Protein AF-A0A2K8P054-F1 (afdb_monomer_lite)

Radius of gyration: 14.12 Å; chains: 1; bounding box: 31×28×40 Å

Sequence (96 aa):
MEQKIKQYWEKFKIETNANKDLNYKKDFCFGYDERTYEELLKLVIEGTKKSTSFAFFQYEMDNEEEPKVEDYAIVTDSLRNHKCVIKTINVRYLKI

Secondary structure (DSSP, 8-state):
-HHHHHHHHHHHHHHHT--TT--EEEEE---SSHHHHHHHHHHHHTT--------HHHHHHHTPPPP-TT-EEEEE-TT--EEEEEE---------

InterPro domains:
  IPR007374 ASCH domain [PF04266] (37-94)
  IPR009326 Protein of unknown function DUF984 [PTHR39203] (27-93)
  IPR015947 PUA-like superfamily [SSF88697] (1-94)

Organism: NCBI:txid81459

pLDDT: mean 94.41, std 5.28, range [61.53, 98.62]

Structure (mmCIF, N/CA/C/O backbone):
data_AF-A0A2K8P054-F1
#
_entry.id   AF-A0A2K8P054-F1
#
loop_
_atom_site.group_PDB
_atom_site.id
_atom_site.type_symbol
_atom_site.label_atom_id
_atom_site.label_alt_id
_atom_site.label_comp_id
_atom_site.label_asym_id
_atom_site.label_entity_id
_atom_site.label_seq_id
_atom_site.pdbx_PDB_ins_code
_atom_site.Cartn_x
_atom_site.Cartn_y
_atom_site.Cartn_z
_atom_site.occupancy
_atom_site.B_iso_or_equiv
_atom_site.auth_seq_id
_atom_site.auth_comp_id
_atom_site.auth_asym_id
_atom_site.auth_atom_id
_atom_site.pdbx_PDB_model_num
ATOM 1 N N . MET A 1 1 ? 8.943 1.568 17.431 1.00 61.53 1 MET A N 1
ATOM 2 C CA . MET A 1 1 ? 8.514 1.775 16.029 1.00 61.53 1 MET A CA 1
ATOM 3 C C . MET A 1 1 ? 7.246 0.975 15.734 1.00 61.53 1 MET A C 1
ATOM 5 O O . MET A 1 1 ? 6.245 1.578 15.371 1.00 61.53 1 MET A O 1
ATOM 9 N N . GLU A 1 2 ? 7.222 -0.323 16.058 1.00 72.44 2 GLU A N 1
ATOM 10 C CA . GLU A 1 2 ? 6.045 -1.204 15.912 1.00 72.44 2 GLU A CA 1
ATOM 11 C C . GLU A 1 2 ? 4.760 -0.735 16.620 1.00 72.44 2 GLU A C 1
ATOM 13 O O . GLU A 1 2 ? 3.652 -0.981 16.152 1.00 72.44 2 GLU A O 1
ATOM 18 N N . GLN A 1 3 ? 4.869 -0.034 17.749 1.00 83.19 3 GLN A N 1
ATOM 19 C CA . GLN A 1 3 ? 3.680 0.443 18.459 1.00 83.19 3 GLN A CA 1
ATOM 20 C C . GLN A 1 3 ? 2.966 1.581 17.711 1.00 83.19 3 GLN A C 1
ATOM 22 O O . GLN A 1 3 ? 1.740 1.637 17.716 1.00 83.19 3 GLN A O 1
ATOM 27 N N . LYS A 1 4 ? 3.720 2.450 17.016 1.00 88.00 4 LYS A N 1
ATOM 28 C CA . LYS A 1 4 ? 3.154 3.567 16.242 1.00 88.00 4 LYS A CA 1
ATOM 29 C C . LYS A 1 4 ? 2.396 3.069 15.011 1.00 88.00 4 LYS A C 1
ATOM 31 O O . LYS A 1 4 ? 1.320 3.581 14.725 1.00 88.00 4 LYS A O 1
ATOM 36 N N . ILE A 1 5 ? 2.927 2.061 14.314 1.00 91.75 5 ILE A N 1
ATOM 37 C CA . ILE A 1 5 ? 2.249 1.458 13.157 1.00 91.75 5 ILE A CA 1
ATOM 38 C C . ILE A 1 5 ? 0.984 0.703 13.578 1.00 91.75 5 ILE A C 1
ATOM 40 O O . ILE A 1 5 ? -0.059 0.883 12.958 1.00 91.75 5 ILE A O 1
ATOM 44 N N . LYS A 1 6 ? 1.029 -0.049 14.689 1.00 92.19 6 LYS A N 1
ATOM 45 C CA . LYS A 1 6 ? -0.157 -0.715 15.254 1.00 92.19 6 LYS A CA 1
ATOM 46 C C . LYS A 1 6 ? -1.252 0.298 15.589 1.00 92.19 6 LYS A C 1
ATOM 48 O O . LYS A 1 6 ? -2.387 0.119 15.172 1.00 92.19 6 LYS A O 1
ATOM 53 N N . GLN A 1 7 ? -0.911 1.393 16.271 1.00 93.94 7 GLN A N 1
ATOM 54 C CA . GLN A 1 7 ? -1.869 2.462 16.584 1.00 93.94 7 GLN A CA 1
ATOM 55 C C . GLN A 1 7 ? -2.465 3.105 15.328 1.00 93.94 7 GLN A C 1
ATOM 57 O O . GLN A 1 7 ? -3.672 3.329 15.271 1.00 93.94 7 GLN A O 1
ATOM 62 N N . TYR A 1 8 ? -1.634 3.385 14.320 1.00 96.00 8 TYR A N 1
ATOM 63 C CA . TYR A 1 8 ? -2.094 3.943 13.050 1.00 96.00 8 TYR A CA 1
ATOM 64 C C . TYR A 1 8 ? -3.070 2.996 12.336 1.00 96.00 8 TYR A C 1
ATOM 66 O O . TYR A 1 8 ? -4.125 3.428 11.876 1.00 96.00 8 TYR A O 1
ATOM 74 N N . TRP A 1 9 ? -2.756 1.698 12.303 1.00 96.31 9 TRP A N 1
ATOM 75 C CA . TRP A 1 9 ? -3.607 0.681 11.689 1.00 96.31 9 TRP A CA 1
ATOM 76 C C . TRP A 1 9 ? -4.933 0.481 12.431 1.00 96.31 9 TRP A C 1
ATOM 78 O O . TRP A 1 9 ? -5.989 0.452 11.805 1.00 96.31 9 TRP A O 1
ATOM 88 N N . GLU A 1 10 ? -4.909 0.398 13.763 1.00 94.88 10 GLU A N 1
ATOM 89 C CA . GLU A 1 10 ? -6.138 0.294 14.559 1.00 94.88 10 GLU A CA 1
ATOM 90 C C . GLU A 1 10 ? -7.037 1.518 14.365 1.00 94.88 10 GLU A C 1
ATOM 92 O O . GLU A 1 10 ? -8.244 1.371 14.178 1.00 94.88 10 GLU A O 1
ATOM 97 N N . LYS A 1 11 ? -6.451 2.722 14.324 1.00 95.81 11 LYS A N 1
ATOM 98 C CA . LYS A 1 11 ? -7.191 3.948 14.012 1.00 95.81 11 LYS A CA 1
ATOM 99 C C . LYS A 1 11 ? -7.867 3.853 12.642 1.00 95.81 11 LYS A C 1
ATOM 101 O O . LYS A 1 11 ? -9.063 4.110 12.550 1.00 95.81 11 LYS A O 1
ATOM 106 N N . PHE A 1 12 ? -7.138 3.424 11.610 1.00 96.75 12 PHE A N 1
ATOM 107 C CA . PHE A 1 12 ? -7.702 3.204 10.277 1.00 96.75 12 PHE A CA 1
ATOM 108 C C . PHE A 1 12 ? -8.881 2.218 10.304 1.00 96.75 12 PHE A C 1
ATOM 110 O O . PHE A 1 12 ? -9.927 2.506 9.719 1.00 96.75 12 PHE A O 1
ATOM 117 N N . LYS A 1 13 ? -8.755 1.083 11.009 1.00 96.31 13 LYS A N 1
ATOM 118 C CA . LYS A 1 13 ? -9.842 0.095 11.110 1.00 96.31 13 LYS A CA 1
ATOM 119 C C . LYS A 1 13 ? -11.089 0.673 11.776 1.00 96.31 13 LYS A C 1
ATOM 121 O O . LYS A 1 13 ? -12.193 0.424 11.302 1.00 96.31 13 LYS A O 1
ATOM 126 N N . ILE A 1 14 ? -10.914 1.460 12.838 1.00 95.88 14 ILE A N 1
ATOM 127 C CA . ILE A 1 14 ? -12.017 2.122 13.545 1.00 95.88 14 ILE A CA 1
ATOM 128 C C . ILE A 1 14 ? -12.707 3.145 12.635 1.00 95.88 14 ILE A C 1
ATOM 130 O O . ILE A 1 14 ? -13.926 3.108 12.493 1.00 95.88 14 ILE A O 1
ATOM 134 N N . GLU A 1 15 ? -11.944 4.029 11.988 1.00 96.06 15 GLU A N 1
ATOM 135 C CA . GLU A 1 15 ? -12.484 5.112 11.150 1.00 96.06 15 GLU A CA 1
ATOM 136 C C . GLU A 1 15 ? -13.200 4.602 9.892 1.00 96.06 15 GLU A C 1
ATOM 138 O O . GLU A 1 15 ? -14.136 5.237 9.413 1.00 96.06 15 GLU A O 1
ATOM 143 N N . THR A 1 16 ? -12.784 3.448 9.367 1.00 94.81 16 THR A N 1
ATOM 144 C CA . THR A 1 16 ? -13.375 2.839 8.164 1.00 94.81 16 THR A CA 1
ATOM 145 C C . THR A 1 16 ? -14.378 1.727 8.462 1.00 94.81 16 THR A C 1
ATOM 147 O O . THR A 1 16 ? -14.940 1.156 7.529 1.00 94.81 16 THR A O 1
ATOM 150 N N . ASN A 1 17 ? -14.615 1.414 9.743 1.00 94.25 17 ASN A N 1
ATOM 151 C CA . ASN A 1 17 ? -15.407 0.262 10.181 1.00 94.25 17 ASN A CA 1
ATOM 152 C C . ASN A 1 17 ? -14.953 -1.054 9.508 1.00 94.25 17 ASN A C 1
ATOM 154 O O . ASN A 1 17 ? -15.766 -1.880 9.084 1.00 94.25 17 ASN A O 1
ATOM 158 N N . ALA A 1 18 ? -13.638 -1.223 9.357 1.00 92.38 18 ALA A N 1
ATOM 159 C CA . ALA A 1 18 ? -13.049 -2.403 8.740 1.00 92.38 18 ALA A CA 1
ATOM 160 C C . ALA A 1 18 ? -13.161 -3.639 9.646 1.00 92.38 18 ALA A C 1
ATOM 162 O O . ALA A 1 18 ? -13.285 -3.540 10.869 1.00 92.38 18 ALA A O 1
ATOM 163 N N . ASN A 1 19 ? -13.061 -4.828 9.043 1.00 90.75 19 ASN A N 1
ATOM 164 C CA . ASN A 1 19 ? -13.019 -6.082 9.791 1.00 90.75 19 ASN A CA 1
ATOM 165 C C . ASN A 1 19 ? -11.835 -6.081 10.782 1.00 90.75 19 ASN A C 1
ATOM 167 O O . ASN A 1 19 ? -10.727 -5.666 10.443 1.00 90.75 19 ASN A O 1
ATOM 171 N N . LYS A 1 20 ? -12.061 -6.576 12.003 1.00 85.50 20 LYS A N 1
ATOM 172 C CA . LYS A 1 20 ? -11.043 -6.688 13.057 1.00 85.50 20 LYS A CA 1
ATOM 173 C C . LYS A 1 20 ? -9.847 -7.540 12.637 1.00 85.50 20 LYS A C 1
ATOM 175 O O . LYS A 1 20 ? -8.727 -7.197 13.015 1.00 85.50 20 LYS A O 1
ATOM 180 N N . ASP A 1 21 ? -10.093 -8.567 11.826 1.00 89.69 21 ASP A N 1
ATOM 181 C CA . ASP A 1 21 ? -9.074 -9.495 11.321 1.00 89.69 21 ASP A CA 1
ATOM 182 C C . ASP A 1 21 ? -8.332 -8.955 10.086 1.00 89.69 21 ASP A C 1
ATOM 184 O O . ASP A 1 21 ? -7.419 -9.602 9.567 1.00 89.69 21 ASP A O 1
ATOM 188 N N . LEU A 1 22 ? -8.703 -7.762 9.602 1.00 92.50 22 LEU A N 1
ATOM 189 C CA . LEU A 1 22 ? -8.018 -7.118 8.490 1.00 92.50 22 LEU A CA 1
ATOM 190 C C . LEU A 1 22 ? -6.604 -6.707 8.912 1.00 92.50 22 LEU A C 1
ATOM 192 O O . LEU A 1 22 ? -6.403 -5.932 9.853 1.00 92.50 22 LEU A O 1
ATOM 196 N N . ASN A 1 23 ? -5.622 -7.182 8.154 1.00 93.81 23 ASN A N 1
ATOM 197 C CA . ASN A 1 23 ? -4.218 -6.847 8.329 1.00 93.81 23 ASN A CA 1
ATOM 198 C C . ASN A 1 23 ? -3.673 -6.194 7.059 1.00 93.81 23 ASN A C 1
ATOM 200 O O . ASN A 1 23 ? -4.082 -6.533 5.948 1.00 93.81 23 ASN A O 1
ATOM 204 N N . TYR A 1 24 ? -2.742 -5.259 7.233 1.00 94.81 24 TYR A N 1
ATOM 205 C CA . TYR A 1 24 ? -1.945 -4.731 6.131 1.00 94.81 24 TYR A CA 1
ATOM 206 C C . TYR A 1 24 ? -0.808 -5.706 5.802 1.00 94.81 24 TYR A C 1
ATOM 208 O O . TYR A 1 24 ? -0.350 -6.455 6.664 1.00 94.81 24 TYR A O 1
ATOM 216 N N . LYS A 1 25 ? -0.348 -5.691 4.551 1.00 94.75 25 LYS A N 1
ATOM 217 C CA . LYS A 1 25 ? 0.749 -6.537 4.071 1.00 94.75 25 LYS A CA 1
ATOM 218 C C . LYS A 1 25 ? 2.116 -5.948 4.355 1.00 94.75 25 LYS A C 1
ATOM 220 O O . LYS A 1 25 ? 3.013 -6.666 4.777 1.00 94.75 25 LYS A O 1
ATOM 225 N N . LYS A 1 26 ? 2.273 -4.648 4.10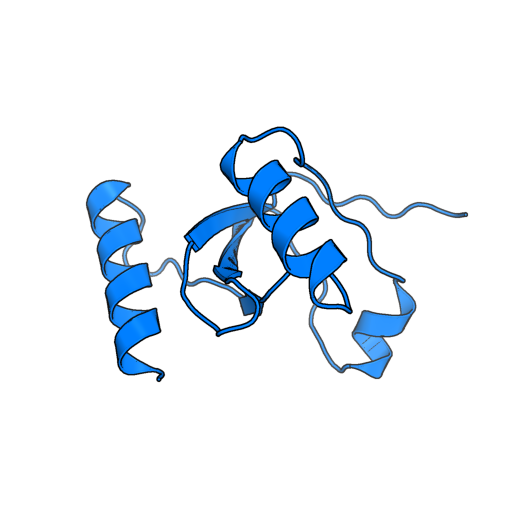5 1.00 93.06 26 LYS A N 1
ATOM 226 C CA . LYS A 1 26 ? 3.541 -3.947 4.300 1.00 93.06 26 LYS A CA 1
ATOM 227 C C . LYS A 1 26 ? 3.367 -2.457 4.519 1.00 93.06 26 LYS A C 1
ATOM 229 O O . LYS A 1 26 ? 2.321 -1.887 4.194 1.00 93.06 26 LYS A O 1
ATOM 234 N N . ASP A 1 27 ? 4.422 -1.843 5.032 1.00 94.69 27 ASP A N 1
ATOM 235 C CA . ASP A 1 27 ? 4.580 -0.402 5.105 1.00 94.69 27 ASP A CA 1
ATOM 236 C C . ASP A 1 27 ? 5.852 0.057 4.386 1.00 94.69 27 ASP A C 1
ATOM 238 O O . ASP A 1 27 ? 6.956 -0.433 4.639 1.00 94.69 27 ASP A O 1
ATOM 242 N N . PHE A 1 28 ? 5.702 0.993 3.452 1.00 94.94 28 PHE A N 1
ATOM 243 C CA . PHE A 1 28 ? 6.787 1.358 2.545 1.00 94.94 28 PHE A CA 1
ATOM 244 C C . PHE A 1 28 ? 6.700 2.811 2.075 1.00 94.94 28 PHE A C 1
ATOM 246 O O . PHE A 1 28 ? 5.650 3.452 2.149 1.00 94.94 28 PHE A O 1
ATOM 253 N N . CYS A 1 29 ? 7.820 3.316 1.563 1.00 96.56 29 CYS A N 1
ATOM 254 C CA . CYS A 1 29 ? 7.922 4.619 0.917 1.00 96.56 29 CYS A CA 1
ATOM 255 C C . CYS A 1 29 ? 8.122 4.427 -0.594 1.00 96.56 29 CYS A C 1
ATOM 257 O O . CYS A 1 29 ? 8.801 3.490 -1.013 1.00 96.56 29 CYS A O 1
ATOM 259 N N . PHE A 1 30 ? 7.520 5.288 -1.417 1.00 97.06 30 PHE A N 1
ATOM 260 C CA . PHE A 1 30 ? 7.717 5.274 -2.869 1.00 97.06 30 PHE A CA 1
ATOM 261 C C . PHE A 1 30 ? 8.901 6.144 -3.259 1.00 97.06 30 PHE A C 1
ATOM 263 O O . PHE A 1 30 ? 8.924 7.294 -2.857 1.00 97.06 30 PHE A O 1
ATOM 270 N N . GLY A 1 31 ? 9.775 5.663 -4.139 1.00 95.44 31 GLY A N 1
ATOM 271 C CA . GLY A 1 31 ? 10.923 6.422 -4.641 1.00 95.44 31 GLY A CA 1
ATOM 272 C C . GLY A 1 31 ? 12.234 5.742 -4.277 1.00 95.44 31 GLY A C 1
ATOM 273 O O . GLY A 1 31 ? 12.231 4.634 -3.743 1.00 95.44 31 GLY A O 1
ATOM 274 N N . TYR A 1 32 ? 13.344 6.393 -4.596 1.00 94.12 32 TYR A N 1
ATOM 275 C CA . TYR A 1 32 ? 14.691 5.893 -4.296 1.00 94.12 32 TYR A CA 1
ATOM 276 C C . TYR A 1 32 ? 15.647 6.999 -3.820 1.00 94.12 32 TYR A C 1
ATOM 278 O O . TYR A 1 32 ? 16.738 6.703 -3.335 1.00 94.12 32 TYR A O 1
ATOM 286 N N . ASP A 1 33 ? 15.240 8.265 -3.920 1.00 95.25 33 ASP A N 1
ATOM 287 C CA . ASP A 1 33 ? 15.983 9.439 -3.464 1.00 95.25 33 ASP A CA 1
ATOM 288 C C . ASP A 1 33 ? 15.039 10.476 -2.829 1.00 95.25 33 ASP A C 1
ATOM 290 O O . ASP A 1 33 ? 13.819 10.383 -2.962 1.00 95.25 33 ASP A O 1
ATOM 294 N N . GLU A 1 34 ? 15.596 11.467 -2.122 1.00 92.25 34 GLU A N 1
ATOM 295 C CA . GLU A 1 34 ? 14.823 12.481 -1.379 1.00 92.25 34 GLU A CA 1
ATOM 296 C C . GLU A 1 34 ? 13.764 13.175 -2.235 1.00 92.25 34 GLU A C 1
ATOM 298 O O . GLU A 1 34 ? 12.613 13.317 -1.819 1.00 92.25 34 GLU A O 1
ATOM 303 N N . ARG A 1 35 ? 14.134 13.533 -3.466 1.00 95.62 35 ARG A N 1
ATOM 304 C CA . ARG A 1 35 ? 13.236 14.197 -4.404 1.00 95.62 35 ARG A CA 1
ATOM 305 C C . ARG A 1 35 ? 12.058 13.294 -4.773 1.00 95.62 35 ARG A C 1
ATOM 307 O O . ARG A 1 35 ? 10.906 13.7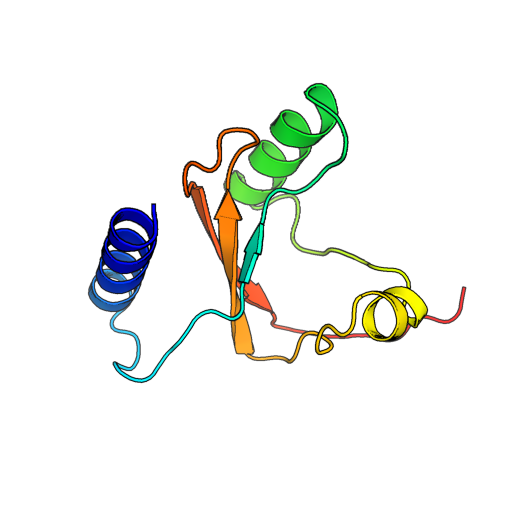16 -4.689 1.00 95.62 35 ARG A O 1
ATOM 314 N N . THR A 1 36 ? 12.331 12.058 -5.184 1.00 97.19 36 THR A N 1
ATOM 315 C CA . THR A 1 36 ? 11.287 11.116 -5.607 1.00 97.19 36 THR A CA 1
ATOM 316 C C . THR A 1 36 ? 10.416 10.660 -4.441 1.00 97.19 36 THR A C 1
ATOM 318 O O . THR A 1 36 ? 9.220 10.457 -4.652 1.00 97.19 36 THR A O 1
ATOM 321 N N . TYR A 1 37 ? 10.952 10.575 -3.217 1.00 96.94 37 TYR A N 1
ATOM 322 C CA . TYR A 1 37 ? 10.160 10.290 -2.017 1.00 96.94 37 TYR A CA 1
ATOM 323 C C . TYR A 1 37 ? 9.046 11.318 -1.810 1.00 96.94 37 TYR A C 1
ATOM 325 O O . TYR A 1 37 ? 7.882 10.950 -1.634 1.00 96.94 37 TYR A O 1
ATOM 333 N N . GLU A 1 38 ? 9.383 12.607 -1.861 1.00 97.00 38 GLU A N 1
ATOM 334 C CA . GLU A 1 38 ? 8.412 13.684 -1.659 1.00 97.00 38 GLU A CA 1
ATOM 335 C C . GLU A 1 38 ? 7.427 13.805 -2.827 1.00 97.00 38 GLU A C 1
ATOM 337 O O . GLU A 1 38 ? 6.211 13.851 -2.612 1.00 97.00 38 GLU A O 1
ATOM 342 N N . GLU A 1 39 ? 7.933 13.812 -4.066 1.00 97.88 39 GLU A N 1
ATOM 343 C CA . GLU A 1 39 ? 7.109 13.959 -5.270 1.00 97.88 39 GLU A CA 1
ATOM 344 C C . GLU A 1 39 ? 6.084 12.821 -5.392 1.00 97.88 39 GLU A C 1
ATOM 346 O O . GLU A 1 39 ? 4.893 13.068 -5.608 1.00 97.88 39 GLU A O 1
ATOM 351 N N . LEU A 1 40 ? 6.511 11.566 -5.212 1.00 98.38 40 LEU A N 1
ATOM 352 C CA . LEU A 1 40 ? 5.620 10.415 -5.356 1.00 98.38 40 LEU A CA 1
ATOM 353 C C . LEU A 1 40 ? 4.621 10.318 -4.207 1.00 98.38 40 LEU A C 1
ATOM 355 O O . LEU A 1 40 ? 3.452 10.020 -4.458 1.00 98.38 40 LEU A O 1
ATOM 359 N N . LEU A 1 41 ? 5.040 10.594 -2.969 1.00 98.25 41 LEU A N 1
ATOM 360 C CA . LEU A 1 41 ? 4.127 10.616 -1.829 1.00 98.25 41 LEU A CA 1
ATOM 361 C C . LEU A 1 41 ? 3.023 11.659 -2.024 1.00 98.25 41 LEU A C 1
ATOM 363 O O . LEU A 1 41 ? 1.851 11.356 -1.794 1.00 98.25 41 LEU A O 1
ATOM 367 N N . LYS A 1 42 ? 3.380 12.864 -2.486 1.00 98.31 42 LYS A N 1
ATOM 368 C CA . LYS A 1 42 ? 2.411 13.923 -2.779 1.00 98.31 42 LYS A CA 1
ATOM 369 C C . LYS A 1 42 ? 1.368 13.451 -3.792 1.00 98.31 42 LYS A C 1
ATOM 371 O O . LYS A 1 42 ? 0.173 13.562 -3.526 1.00 98.31 42 LYS A O 1
ATOM 376 N N . LEU A 1 43 ? 1.803 12.839 -4.896 1.00 98.62 43 LEU A N 1
ATOM 377 C CA . LEU A 1 43 ? 0.892 12.316 -5.918 1.00 98.62 43 LEU A CA 1
ATOM 378 C C . LEU A 1 43 ? -0.043 11.220 -5.384 1.00 98.62 43 LEU A C 1
ATOM 380 O O . LEU A 1 43 ? -1.174 11.116 -5.859 1.00 98.62 43 LEU A O 1
ATOM 384 N N . VAL A 1 44 ? 0.407 10.395 -4.432 1.00 98.38 44 VAL A N 1
ATOM 385 C CA . VAL A 1 44 ? -0.440 9.380 -3.779 1.00 98.38 44 VAL A CA 1
ATOM 386 C C . VAL A 1 44 ? -1.486 10.040 -2.881 1.00 98.38 44 VAL A C 1
ATOM 388 O O . VAL A 1 44 ? -2.663 9.706 -2.990 1.00 98.38 44 VAL A O 1
ATOM 391 N N . ILE A 1 45 ? -1.084 10.992 -2.030 1.00 98.00 45 ILE A N 1
ATOM 392 C CA . ILE A 1 45 ? -1.992 11.693 -1.102 1.00 98.00 45 ILE A CA 1
ATOM 393 C C . ILE A 1 45 ? -3.055 12.496 -1.862 1.00 98.00 45 ILE A C 1
ATOM 395 O O . ILE A 1 45 ? -4.224 12.478 -1.488 1.00 98.00 45 ILE A O 1
ATOM 399 N N . GLU A 1 46 ? -2.671 13.163 -2.951 1.00 98.19 46 GLU A N 1
ATOM 400 C CA . GLU A 1 46 ? -3.596 13.898 -3.825 1.00 98.19 46 GLU A CA 1
ATOM 401 C C . GLU A 1 46 ? -4.513 12.967 -4.639 1.00 98.19 46 GLU A C 1
ATOM 403 O O . GLU A 1 46 ? -5.465 13.419 -5.273 1.00 98.19 46 GLU A O 1
ATOM 408 N N . GLY A 1 47 ? -4.239 11.659 -4.643 1.00 97.38 47 GLY A N 1
ATOM 409 C CA . GLY A 1 47 ? -4.992 10.668 -5.404 1.00 97.38 47 GLY A CA 1
ATOM 410 C C . GLY A 1 47 ? -4.685 10.665 -6.903 1.00 97.38 47 GLY A C 1
ATOM 411 O O . GLY A 1 47 ? -5.371 9.977 -7.656 1.00 97.38 47 GLY A O 1
ATOM 412 N N . THR A 1 48 ? -3.665 11.393 -7.361 1.00 98.44 48 THR A N 1
ATOM 413 C CA . THR A 1 48 ? -3.232 11.424 -8.767 1.00 98.44 48 THR A CA 1
ATOM 414 C C . THR A 1 48 ? -2.528 10.123 -9.160 1.00 98.44 48 THR A C 1
ATOM 416 O O . THR A 1 48 ? -2.832 9.527 -10.196 1.00 98.44 48 THR A O 1
ATOM 419 N N . LYS A 1 49 ? -1.616 9.626 -8.316 1.00 98.12 49 LYS A N 1
ATOM 420 C CA . LYS A 1 49 ? -0.941 8.336 -8.516 1.00 98.12 49 LYS A CA 1
ATOM 421 C C . LYS A 1 49 ? -1.816 7.206 -7.974 1.00 98.12 49 LYS A C 1
ATOM 423 O O . LYS A 1 49 ? -1.882 6.988 -6.770 1.00 98.12 49 LYS A O 1
ATOM 428 N N . LYS A 1 50 ? -2.444 6.449 -8.880 1.00 97.75 50 LYS A N 1
ATOM 429 C CA . LYS A 1 50 ? -3.333 5.312 -8.551 1.00 97.75 50 LYS A CA 1
ATOM 430 C C . LYS A 1 50 ? -2.785 3.942 -8.957 1.00 97.75 50 LYS A C 1
ATOM 432 O O . LYS A 1 50 ? -3.460 2.933 -8.789 1.00 97.75 50 LYS A O 1
ATO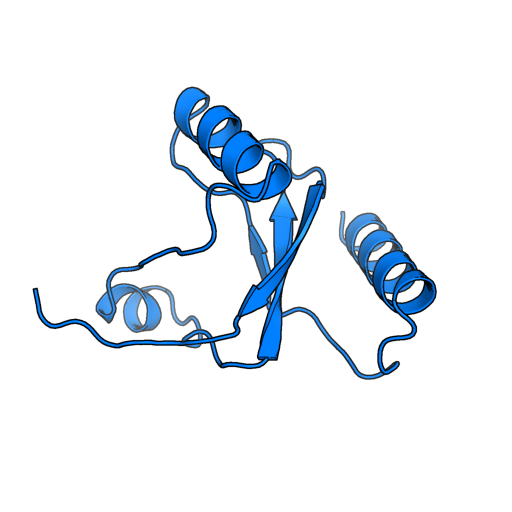M 437 N N . SER A 1 51 ? -1.580 3.897 -9.519 1.00 97.00 51 SER A N 1
ATOM 438 C CA . SER A 1 51 ? -0.939 2.663 -9.971 1.00 97.00 51 SER A CA 1
ATOM 439 C C . SER A 1 51 ? 0.553 2.655 -9.652 1.00 97.00 51 SER A C 1
ATOM 441 O O . SER A 1 51 ? 1.211 3.697 -9.539 1.00 97.00 51 SER A O 1
ATOM 443 N N . THR A 1 52 ? 1.093 1.451 -9.511 1.00 96.00 52 THR A N 1
ATOM 444 C CA . THR A 1 52 ? 2.523 1.189 -9.374 1.00 96.00 52 THR A CA 1
ATOM 445 C C . THR A 1 52 ? 2.878 -0.073 -10.149 1.00 96.00 52 THR A C 1
ATOM 447 O O . THR A 1 52 ? 2.004 -0.895 -10.419 1.00 96.00 52 THR A O 1
ATOM 450 N N . SER A 1 53 ? 4.142 -0.209 -10.522 1.00 94.38 53 SER A N 1
ATOM 451 C CA . SER A 1 53 ? 4.684 -1.384 -11.197 1.00 94.38 53 SER A CA 1
ATOM 452 C C . SER A 1 53 ? 5.990 -1.776 -10.532 1.00 94.38 53 SER A C 1
ATOM 454 O O . SER A 1 53 ? 6.692 -0.925 -9.986 1.00 94.38 53 SER A O 1
ATOM 456 N N . PHE A 1 54 ? 6.306 -3.058 -10.602 1.00 90.88 54 PHE A N 1
ATOM 457 C CA . PHE A 1 54 ? 7.539 -3.621 -10.085 1.00 90.88 54 PHE A CA 1
ATOM 458 C C . PHE A 1 54 ? 8.036 -4.678 -11.062 1.00 90.88 54 PHE A C 1
ATOM 460 O O . PHE A 1 54 ? 7.239 -5.253 -11.809 1.00 90.88 54 PHE A O 1
ATOM 467 N N . ALA A 1 55 ? 9.344 -4.912 -11.087 1.00 93.94 55 ALA A N 1
ATOM 468 C CA . ALA A 1 55 ? 9.891 -5.987 -11.893 1.00 93.94 55 ALA A CA 1
ATOM 469 C C . ALA A 1 55 ? 9.457 -7.329 -11.291 1.00 93.94 55 ALA A C 1
ATOM 471 O O . ALA A 1 55 ? 9.684 -7.578 -10.112 1.00 93.94 55 ALA A O 1
ATOM 472 N N . PHE A 1 56 ? 8.828 -8.191 -12.096 1.00 93.50 56 PHE A N 1
ATOM 473 C CA . PHE A 1 56 ? 8.251 -9.445 -11.601 1.00 93.50 56 PHE A CA 1
ATOM 474 C C . PHE A 1 56 ? 9.295 -10.352 -10.926 1.00 93.50 56 PHE A C 1
ATOM 476 O O . PHE A 1 56 ? 9.045 -10.873 -9.847 1.00 93.50 56 PHE A O 1
ATOM 483 N N . PHE A 1 57 ? 10.497 -10.460 -11.503 1.00 93.69 57 PHE A N 1
ATOM 484 C CA . PHE A 1 57 ? 11.580 -11.283 -10.944 1.00 93.69 57 PHE A CA 1
ATOM 485 C C . PHE A 1 57 ? 12.048 -10.818 -9.555 1.00 93.69 57 PHE A C 1
ATOM 487 O O . PHE A 1 57 ? 12.667 -11.582 -8.820 1.00 93.69 57 PHE A O 1
ATOM 494 N N . GLN A 1 58 ? 11.783 -9.561 -9.192 1.00 93.31 58 GLN A N 1
ATOM 495 C CA . GLN A 1 58 ? 12.271 -9.002 -7.943 1.00 93.31 58 GLN A CA 1
ATOM 496 C C . GLN A 1 58 ? 11.532 -9.581 -6.726 1.00 93.31 58 GLN A C 1
ATOM 498 O O . GLN A 1 58 ? 12.142 -9.718 -5.674 1.00 93.31 58 GLN A O 1
ATOM 503 N N . TYR A 1 59 ? 10.273 -10.014 -6.875 1.00 93.25 59 TYR A N 1
ATOM 504 C CA . TYR A 1 59 ? 9.555 -10.717 -5.802 1.00 93.25 59 TYR A CA 1
ATOM 505 C C . TYR A 1 59 ? 10.277 -12.005 -5.383 1.00 93.25 59 TYR A C 1
ATOM 507 O O . TYR A 1 59 ? 10.441 -12.262 -4.193 1.00 93.25 59 TYR A O 1
ATOM 515 N N . GLU A 1 60 ? 10.779 -12.775 -6.354 1.00 92.94 60 GLU A N 1
ATOM 516 C CA . GLU A 1 60 ? 11.560 -13.987 -6.084 1.00 92.94 60 GLU A CA 1
ATOM 517 C C . GLU A 1 60 ? 12.913 -13.658 -5.445 1.00 92.94 60 GLU A C 1
ATOM 519 O O . GLU A 1 60 ? 13.314 -14.312 -4.484 1.00 92.94 60 GLU A O 1
ATOM 524 N N . MET A 1 61 ? 13.606 -12.629 -5.948 1.00 95.50 61 MET A N 1
ATOM 525 C CA . MET A 1 61 ? 14.906 -12.212 -5.407 1.00 95.50 61 MET A CA 1
ATOM 526 C C . MET A 1 61 ? 14.818 -11.718 -3.960 1.00 95.50 61 MET A C 1
ATOM 528 O O . MET A 1 61 ? 15.692 -12.039 -3.156 1.00 95.50 61 MET A O 1
ATOM 532 N N . ASP A 1 62 ? 13.764 -10.971 -3.635 1.00 92.94 62 ASP A N 1
ATOM 533 C CA . ASP A 1 62 ? 13.564 -10.370 -2.315 1.00 92.94 62 ASP A CA 1
ATOM 534 C C . ASP A 1 62 ? 12.809 -11.315 -1.355 1.00 92.94 62 ASP A C 1
ATOM 536 O O . ASP A 1 62 ? 12.614 -10.985 -0.184 1.00 92.94 62 ASP A O 1
ATOM 540 N N . ASN A 1 63 ? 12.406 -12.507 -1.826 1.00 93.69 63 ASN A N 1
ATOM 541 C CA . ASN A 1 63 ? 11.559 -13.460 -1.101 1.00 93.69 63 ASN A CA 1
ATOM 542 C C . ASN A 1 63 ? 10.273 -12.795 -0.555 1.00 93.69 63 ASN A C 1
ATOM 544 O O . ASN A 1 63 ? 9.834 -13.069 0.566 1.00 93.69 63 ASN A O 1
ATOM 548 N N . GLU A 1 64 ? 9.687 -11.892 -1.348 1.00 92.06 64 GLU A N 1
ATOM 549 C CA . GLU A 1 64 ? 8.416 -11.224 -1.062 1.00 92.06 64 GLU A CA 1
ATOM 550 C C . GLU A 1 64 ? 7.263 -11.922 -1.793 1.00 92.06 64 GLU A C 1
ATOM 552 O O . GLU A 1 64 ? 7.392 -12.358 -2.937 1.00 92.06 64 GLU A O 1
ATOM 557 N N . GLU A 1 65 ? 6.087 -11.971 -1.161 1.00 93.06 65 GLU A N 1
ATOM 558 C CA . GLU A 1 65 ? 4.869 -12.349 -1.878 1.00 93.06 65 GLU A CA 1
ATOM 559 C C . GLU A 1 65 ? 4.480 -11.266 -2.893 1.00 93.06 65 GLU A C 1
ATOM 561 O O . GLU A 1 65 ? 4.522 -10.063 -2.612 1.00 93.06 65 GLU A O 1
ATOM 566 N N . GLU A 1 66 ? 4.001 -11.703 -4.054 1.00 94.19 66 GLU A N 1
ATOM 567 C CA . GLU A 1 66 ? 3.326 -10.822 -4.998 1.00 94.19 66 GLU A CA 1
ATOM 568 C C . GLU A 1 66 ? 2.088 -10.160 -4.364 1.00 94.19 66 GLU 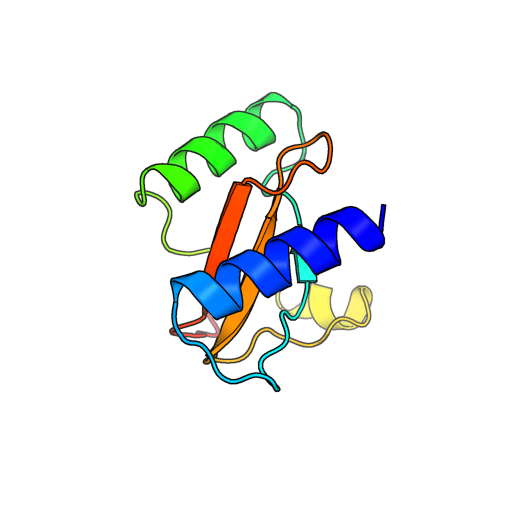A C 1
ATOM 570 O O . GLU A 1 66 ? 1.372 -10.797 -3.578 1.00 94.19 66 GLU A O 1
ATOM 575 N N . PRO A 1 67 ? 1.772 -8.903 -4.730 1.00 94.38 67 PRO A N 1
ATOM 576 C CA . PRO A 1 67 ? 0.572 -8.239 -4.247 1.00 94.38 67 PRO A CA 1
ATOM 577 C C . PRO A 1 67 ? -0.681 -8.941 -4.774 1.00 94.38 67 PRO A C 1
ATOM 579 O O . PRO A 1 67 ? -0.767 -9.305 -5.947 1.00 94.38 67 PRO A O 1
ATOM 582 N N . LYS A 1 68 ? -1.696 -9.065 -3.921 1.00 96.12 68 LYS A N 1
ATOM 583 C CA . LYS A 1 68 ? -3.006 -9.632 -4.253 1.00 96.12 68 LYS A CA 1
ATOM 584 C C . LYS A 1 68 ? -4.069 -8.538 -4.250 1.00 96.12 68 LYS A C 1
ATOM 586 O O . LYS A 1 68 ? -3.940 -7.502 -3.598 1.00 96.12 68 LYS A O 1
ATOM 591 N N . VAL A 1 69 ? -5.144 -8.757 -5.006 1.00 97.44 69 VAL A N 1
ATOM 592 C CA . VAL A 1 69 ? -6.334 -7.899 -4.912 1.00 97.44 69 VAL A CA 1
ATOM 593 C C . VAL A 1 69 ? -6.875 -7.981 -3.484 1.00 97.44 69 VAL A C 1
ATOM 595 O O . VAL A 1 69 ? -6.825 -9.043 -2.872 1.00 97.44 69 VAL A O 1
ATOM 598 N N . GLU A 1 70 ? -7.370 -6.858 -2.971 1.00 96.38 70 GLU A N 1
ATOM 599 C CA . GLU A 1 70 ? -7.775 -6.638 -1.578 1.00 96.38 70 GLU A CA 1
ATOM 600 C C . GLU A 1 70 ? -6.629 -6.475 -0.569 1.00 96.38 70 GLU A C 1
ATOM 602 O O . GLU A 1 70 ? -6.907 -6.159 0.589 1.00 96.38 70 GLU A O 1
ATOM 607 N N . ASP A 1 71 ? -5.361 -6.582 -0.980 1.00 97.12 71 ASP A N 1
ATOM 608 C CA . ASP A 1 71 ? -4.248 -6.271 -0.084 1.00 97.12 71 ASP A CA 1
ATOM 609 C C . ASP A 1 71 ? -4.236 -4.789 0.289 1.00 97.12 71 ASP A C 1
ATOM 611 O O . ASP A 1 71 ? -4.348 -3.902 -0.563 1.00 97.12 71 ASP A O 1
ATOM 615 N N . TYR A 1 72 ? -4.035 -4.529 1.578 1.00 97.50 72 TYR A N 1
ATOM 616 C CA . TYR A 1 72 ? -3.825 -3.191 2.113 1.00 97.50 72 TYR A CA 1
ATOM 617 C C . TYR A 1 72 ? -2.346 -2.962 2.410 1.00 97.50 72 TYR A C 1
ATOM 619 O O . TYR A 1 72 ? -1.656 -3.854 2.904 1.00 97.50 72 TYR A O 1
ATOM 627 N N . ALA A 1 73 ? -1.867 -1.747 2.172 1.00 96.88 73 ALA A N 1
ATOM 628 C CA . ALA A 1 73 ? -0.520 -1.330 2.542 1.00 96.88 73 ALA A CA 1
ATOM 629 C C . ALA A 1 73 ? -0.524 0.084 3.124 1.00 96.88 73 ALA A C 1
ATOM 631 O O . ALA A 1 73 ? -1.383 0.905 2.795 1.00 96.88 73 ALA A O 1
ATOM 632 N N . ILE A 1 74 ? 0.447 0.366 3.989 1.00 97.69 74 ILE A N 1
ATOM 633 C CA . ILE A 1 74 ? 0.631 1.684 4.597 1.00 97.69 74 ILE A CA 1
ATOM 634 C C . ILE A 1 74 ? 1.741 2.416 3.842 1.00 97.69 74 ILE A C 1
ATOM 636 O O . ILE A 1 74 ? 2.847 1.904 3.692 1.00 97.69 74 ILE A O 1
ATOM 640 N N . VAL A 1 75 ? 1.462 3.628 3.376 1.00 97.75 75 VAL A N 1
ATOM 641 C CA . VAL A 1 75 ? 2.458 4.469 2.706 1.00 97.75 75 VAL A CA 1
ATOM 642 C C . VAL A 1 75 ? 3.091 5.404 3.731 1.00 97.75 75 VAL A C 1
ATOM 644 O O . VAL A 1 75 ? 2.377 6.083 4.478 1.00 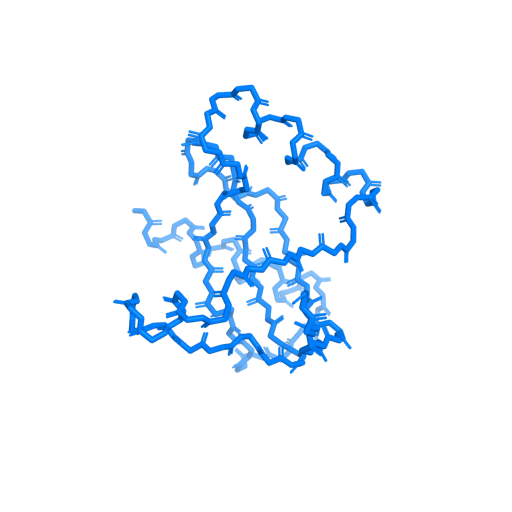97.75 75 VAL A O 1
ATOM 647 N N . THR A 1 76 ? 4.421 5.456 3.761 1.00 97.25 76 THR A N 1
ATOM 648 C CA . THR A 1 76 ? 5.206 6.342 4.631 1.00 97.25 76 THR A CA 1
ATOM 649 C C . THR A 1 76 ? 5.948 7.417 3.836 1.00 97.25 76 THR A C 1
ATOM 651 O O . THR A 1 76 ? 6.134 7.296 2.625 1.00 97.25 76 THR A O 1
ATOM 654 N N . ASP A 1 77 ? 6.418 8.461 4.522 1.00 96.50 77 ASP A N 1
ATOM 655 C CA . ASP A 1 77 ? 7.516 9.291 4.004 1.00 96.50 77 ASP A CA 1
ATOM 656 C C . ASP A 1 77 ? 8.883 8.598 4.179 1.00 96.50 77 ASP A C 1
ATOM 658 O O . ASP A 1 77 ? 8.971 7.494 4.736 1.00 96.50 77 ASP A O 1
ATOM 662 N N . SER A 1 78 ? 9.947 9.249 3.702 1.00 95.19 78 SER A N 1
ATOM 663 C CA . SER A 1 78 ? 11.340 8.787 3.815 1.00 95.19 78 SER A CA 1
ATOM 664 C C . SER A 1 78 ? 11.816 8.654 5.267 1.00 95.19 78 SER A C 1
ATOM 666 O O . SER A 1 78 ? 12.729 7.886 5.556 1.00 95.19 78 SER A O 1
ATOM 668 N N . LEU A 1 79 ? 11.155 9.345 6.201 1.00 94.19 79 LEU A N 1
ATOM 669 C CA . LEU A 1 79 ? 11.416 9.307 7.641 1.00 94.19 79 LEU A CA 1
ATOM 670 C C . LEU A 1 79 ? 10.533 8.285 8.381 1.00 94.19 79 LEU A C 1
ATOM 672 O O . LEU A 1 79 ? 10.488 8.288 9.614 1.00 94.19 79 LEU A O 1
ATOM 676 N N . ARG A 1 80 ? 9.837 7.400 7.650 1.00 92.81 80 ARG A N 1
ATOM 677 C CA . ARG A 1 80 ? 8.964 6.339 8.186 1.00 92.81 80 ARG A CA 1
ATOM 678 C C . ARG A 1 80 ? 7.752 6.860 8.972 1.00 92.81 80 ARG A C 1
ATOM 680 O O . ARG A 1 80 ? 7.190 6.141 9.800 1.00 92.81 80 ARG A O 1
ATOM 687 N N . ASN A 1 81 ? 7.287 8.081 8.706 1.00 95.19 81 ASN A N 1
ATOM 688 C CA . ASN A 1 81 ? 5.998 8.542 9.218 1.00 95.19 81 ASN A CA 1
ATOM 689 C C . ASN A 1 81 ? 4.872 8.030 8.316 1.00 95.19 81 ASN A C 1
ATOM 691 O O . ASN A 1 81 ? 4.873 8.307 7.119 1.00 95.19 81 ASN A O 1
ATOM 695 N N . HIS A 1 82 ? 3.889 7.334 8.887 1.00 96.38 82 HIS A N 1
ATOM 696 C CA . HIS A 1 82 ? 2.705 6.843 8.171 1.00 96.38 82 HIS A CA 1
ATOM 697 C C . HIS A 1 82 ? 1.849 8.008 7.652 1.00 96.38 82 HIS A C 1
ATOM 699 O O . HIS A 1 82 ? 1.537 8.934 8.404 1.00 96.38 82 HIS A O 1
ATOM 705 N N . LYS A 1 83 ? 1.469 7.965 6.372 1.00 97.31 83 LYS A N 1
ATOM 706 C CA . LYS A 1 83 ? 0.760 9.059 5.689 1.00 97.31 83 LYS A CA 1
ATOM 707 C C . LYS A 1 83 ? -0.624 8.664 5.217 1.00 97.31 83 LYS A C 1
ATOM 709 O O . LYS A 1 83 ? -1.569 9.409 5.449 1.00 97.31 83 LYS A O 1
ATOM 714 N N . CYS A 1 84 ? -0.749 7.507 4.577 1.00 97.38 84 CYS A N 1
ATOM 715 C CA . CYS A 1 84 ? -2.040 6.994 4.138 1.00 97.38 84 CYS A CA 1
ATOM 716 C C . CYS A 1 84 ? -2.046 5.466 4.071 1.00 97.38 84 CYS A C 1
ATOM 718 O O . CYS A 1 84 ? -1.004 4.815 4.165 1.00 97.38 84 CYS A O 1
ATOM 720 N N . VAL A 1 85 ? -3.241 4.909 3.897 1.00 97.94 85 VAL A N 1
ATOM 721 C CA . VAL A 1 85 ? -3.464 3.495 3.598 1.00 97.94 85 VAL A CA 1
ATOM 722 C C . VAL A 1 85 ? -3.958 3.388 2.160 1.00 97.94 85 VAL A C 1
ATOM 724 O O . VAL A 1 85 ? -4.859 4.124 1.761 1.00 97.94 85 VAL A O 1
ATOM 727 N N . ILE A 1 86 ? -3.389 2.460 1.396 1.00 97.88 86 ILE A N 1
ATOM 728 C CA . ILE A 1 86 ? -3.825 2.131 0.036 1.00 97.88 86 ILE A CA 1
ATOM 729 C C . ILE A 1 86 ? -4.328 0.691 -0.025 1.00 97.88 86 ILE A C 1
ATOM 731 O O . ILE A 1 86 ? -3.926 -0.148 0.780 1.00 97.88 86 ILE A O 1
ATOM 735 N N . LYS A 1 87 ? -5.193 0.414 -1.003 1.00 97.62 87 LYS A N 1
ATOM 736 C CA . LYS A 1 87 ? -5.735 -0.916 -1.280 1.00 97.62 87 LYS A CA 1
ATOM 737 C C . LYS A 1 87 ? -5.481 -1.298 -2.732 1.00 97.62 87 LYS A C 1
ATOM 739 O O . LYS A 1 87 ? -5.786 -0.522 -3.639 1.00 97.62 87 LYS A O 1
ATOM 744 N N . THR A 1 88 ? -4.973 -2.500 -2.957 1.00 97.94 88 THR A N 1
ATOM 745 C CA . THR A 1 88 ? -4.817 -3.069 -4.295 1.00 97.94 88 THR A CA 1
ATOM 746 C C . THR A 1 88 ? -6.178 -3.508 -4.823 1.00 97.94 88 THR A C 1
ATOM 748 O O . THR A 1 88 ? -6.779 -4.443 -4.307 1.00 97.94 88 THR A O 1
ATOM 751 N N . ILE A 1 89 ? -6.669 -2.851 -5.873 1.00 98.25 89 ILE A N 1
ATOM 752 C CA . ILE A 1 89 ? -7.954 -3.200 -6.510 1.00 98.25 89 ILE A CA 1
ATOM 753 C C . ILE A 1 89 ? -7.786 -4.029 -7.791 1.00 98.25 89 ILE A C 1
ATOM 755 O O . ILE A 1 89 ? -8.755 -4.572 -8.314 1.00 98.25 89 ILE A O 1
ATOM 759 N N . ASN A 1 90 ? -6.571 -4.094 -8.339 1.00 98.12 90 ASN A N 1
ATOM 760 C CA . ASN A 1 90 ? -6.274 -4.792 -9.584 1.00 98.12 90 ASN A CA 1
ATOM 761 C C . ASN A 1 90 ? -4.778 -5.129 -9.666 1.00 98.12 90 ASN A C 1
ATOM 763 O O . ASN A 1 90 ? -3.946 -4.308 -9.278 1.00 98.12 90 ASN A O 1
ATOM 767 N N . VAL A 1 91 ? -4.452 -6.303 -10.209 1.00 97.44 91 VAL A N 1
ATOM 768 C CA . VAL A 1 91 ? -3.081 -6.756 -10.488 1.00 97.44 91 VAL A CA 1
ATOM 769 C C . VAL A 1 91 ? -3.024 -7.222 -11.940 1.00 97.44 91 VAL A C 1
ATOM 771 O O . VAL A 1 91 ? -3.922 -7.927 -12.402 1.00 97.44 91 VAL A O 1
ATOM 774 N N . ARG A 1 92 ? -1.996 -6.790 -12.679 1.00 96.69 92 ARG A N 1
ATOM 775 C CA . ARG A 1 92 ? -1.781 -7.143 -14.090 1.00 96.69 92 ARG A CA 1
ATOM 776 C C . ARG A 1 92 ? -0.322 -7.493 -14.327 1.00 96.69 92 ARG A C 1
ATOM 778 O O . ARG A 1 92 ? 0.561 -6.736 -13.937 1.00 96.69 92 ARG A O 1
ATOM 785 N N . TYR A 1 93 ? -0.107 -8.581 -15.054 1.00 95.56 93 TYR A N 1
ATOM 786 C CA . TYR A 1 93 ? 1.199 -8.968 -15.570 1.00 95.56 93 TYR A CA 1
ATOM 787 C C . TYR A 1 93 ? 1.340 -8.419 -16.984 1.00 95.56 93 TYR A C 1
ATOM 789 O O . TYR A 1 93 ? 0.546 -8.745 -17.868 1.00 95.56 93 TYR A O 1
ATOM 797 N N . LEU A 1 94 ? 2.318 -7.538 -17.180 1.00 94.06 94 LEU A N 1
ATOM 798 C CA . LEU A 1 94 ? 2.612 -6.935 -18.473 1.00 94.06 94 LEU A CA 1
ATOM 799 C C . LEU A 1 94 ? 3.910 -7.530 -19.002 1.00 94.06 94 LEU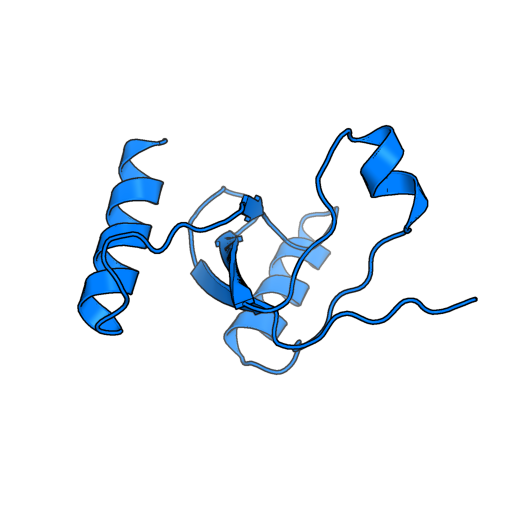 A C 1
ATOM 801 O O . LEU A 1 94 ? 4.919 -7.552 -18.300 1.00 94.06 94 LEU A O 1
ATOM 805 N N . LYS A 1 95 ? 3.879 -7.996 -20.249 1.00 88.81 95 LYS A N 1
ATOM 806 C CA . LYS A 1 95 ? 5.094 -8.325 -20.985 1.00 88.81 95 LYS A CA 1
ATOM 807 C C . LYS A 1 95 ? 5.595 -7.034 -21.627 1.00 88.81 95 LYS A C 1
ATOM 809 O O . LYS A 1 95 ? 4.846 -6.416 -22.383 1.00 88.81 95 LYS A O 1
ATOM 814 N N . ILE A 1 96 ? 6.799 -6.621 -21.249 1.00 76.69 96 ILE A N 1
ATOM 815 C CA . ILE A 1 96 ? 7.500 -5.464 -21.818 1.00 76.69 96 ILE A CA 1
ATOM 816 C C . ILE A 1 96 ? 8.343 -5.947 -22.996 1.00 76.69 96 ILE A C 1
ATOM 818 O O . ILE A 1 96 ? 8.882 -7.076 -22.895 1.00 76.69 96 ILE A O 1
#

Foldseek 3Di:
DVVLVVVVVVVVCVVVVHDPPDDAQEEEFDDDDLVRRVVVVVCVLVVNDPDDDDDPCVCVVVVHDDDDAQHKYFYAGPVRHTDDIDGHHDDDDDDD